Protein AF-0000000083633896 (afdb_homodimer)

Solvent-accessible surface area (backbone atoms only — not comparable to full-atom values): 8045 Å² total; per-residue (Å²): 102,62,64,61,52,47,72,68,51,88,50,64,66,60,42,36,52,48,38,49,49,50,31,61,41,18,71,42,51,72,36,20,46,36,46,50,67,68,60,36,56,67,55,40,54,48,46,40,72,67,47,87,43,70,67,40,31,50,30,36,51,52,30,53,52,30,29,32,74,57,65,63,48,89,128,103,61,65,60,54,46,71,68,50,88,50,64,65,61,43,36,53,50,37,49,48,50,31,61,40,16,71,41,52,72,37,20,45,36,47,53,68,68,59,38,56,67,54,40,52,50,46,40,72,66,47,85,44,69,68,40,33,49,30,35,50,50,32,54,51,29,30,33,74,55,66,63,50,87,129

Nearest PDB structures (foldseek):
  1xqr-assembly1_A  TM=8.632E-01  e=4.221E-01  Homo sapiens
  9bru-assembly1_U  TM=7.670E-01  e=4.996E-01  Mus musculus
  6hb1-assembly4_D  TM=8.923E-01  e=1.537E+00  Saccharomyces cerevisiae S288C
  7uzf-assembly1_P  TM=8.355E-01  e=1.819E+00  Rattus norvegicus
  9brt-assembly1_U  TM=8.240E-01  e=3.775E+00  Mus musculus

Secondary structure (DSSP, 8-state):
-HHHHHHT-S-HHHHHHHHHHHHHHTTSHHHHHHHHHTTHHHHHHHHHHH---HHHHHHHHHHHHHHHHHH----/-HHHHHHT-S-HHHHHHHHHHHHHHTTSHHHHHHHHHTTHHHHHHHHHHH---HHHHHHHHHHHHHHHHHT----

Radius of gyration: 14.76 Å; Cα contacts (8 Å, |Δi|>4): 177; chains: 2; bounding box: 27×41×29 Å

Sequence (150 aa):
ALVSILASSDKEELVTEALAVLAALAENFDGANAVCEASALTLIIGMLRSSTSHVGKEHCASILLSLCVNVGVDVALVSILASSDKEELVTEALAVLAALAENFDGANAVCEASALTLIIGMLRSSTSHVGKEHCASILLSLCVNVGVDV

pLDDT: mean 92.71, std 5.53, range [68.44, 98.44]

InterPro domains:
  IPR000225 Armadillo [PS50176] (1-40)
  IPR011989 Armadillo-like helical [G3DSA:1.25.10.10] (1-73)
  IPR016024 Armadillo-type fold [SSF48371] (2-69)

Organism: NCBI:txid97028

Structure (mmCIF, N/CA/C/O backbone):
data_AF-0000000083633896-model_v1
#
loop_
_entity.id
_entity.type
_entity.pdbx_description
1 polymer 'U-box domain-containing protein 19-like'
#
loop_
_atom_site.group_PDB
_atom_site.id
_atom_site.type_symbol
_atom_site.label_atom_id
_atom_site.label_alt_id
_atom_site.label_comp_id
_atom_site.label_asym_id
_atom_site.label_entity_id
_atom_site.label_seq_id
_atom_site.pdbx_PDB_ins_code
_atom_site.Cartn_x
_atom_site.Cartn_y
_atom_site.Cartn_z
_atom_site.occupancy
_atom_site.B_iso_or_equiv
_atom_site.auth_seq_id
_atom_site.auth_comp_id
_atom_site.auth_asym_id
_atom_site.auth_atom_id
_atom_site.pdbx_PDB_model_num
ATOM 1 N N . ALA A 1 1 ? 11.57 -0.712 2.172 1 78.94 1 ALA A N 1
ATOM 2 C CA . ALA A 1 1 ? 11.789 -1.435 0.923 1 78.94 1 ALA A CA 1
ATOM 3 C C . ALA A 1 1 ? 10.609 -1.258 -0.031 1 78.94 1 ALA A C 1
ATOM 5 O O . ALA A 1 1 ? 10.773 -0.717 -1.129 1 78.94 1 ALA A O 1
ATOM 6 N N . LEU A 1 2 ? 9.445 -1.328 0.464 1 83.81 2 LEU A N 1
ATOM 7 C CA . LEU A 1 2 ? 8.281 -1.29 -0.417 1 83.81 2 LEU A CA 1
ATOM 8 C C . LEU A 1 2 ? 8.062 0.114 -0.971 1 83.81 2 LEU A C 1
ATOM 10 O O . LEU A 1 2 ? 7.863 0.286 -2.176 1 83.81 2 LEU A O 1
ATOM 14 N N . VAL A 1 3 ? 8.336 1.138 -0.104 1 84.75 3 VAL A N 1
ATOM 15 C CA . VAL A 1 3 ? 8.07 2.516 -0.506 1 84.75 3 VAL A CA 1
ATOM 16 C C . VAL A 1 3 ? 9.133 2.975 -1.508 1 84.75 3 VAL A C 1
ATOM 18 O O . VAL A 1 3 ? 8.828 3.727 -2.438 1 84.75 3 VAL A O 1
ATOM 21 N N . SER A 1 4 ? 10.305 2.498 -1.308 1 86.75 4 SER A N 1
ATOM 22 C CA . SER A 1 4 ? 11.383 2.85 -2.219 1 86.75 4 SER A CA 1
ATOM 23 C C . SER A 1 4 ? 11.117 2.324 -3.625 1 86.75 4 SER A C 1
ATOM 25 O O . SER A 1 4 ? 11.406 3.006 -4.613 1 86.75 4 SER A O 1
ATOM 27 N N . ILE A 1 5 ? 10.602 1.121 -3.742 1 89.94 5 ILE A N 1
ATOM 28 C CA . ILE A 1 5 ? 10.266 0.536 -5.035 1 89.94 5 ILE A CA 1
ATOM 29 C C . ILE A 1 5 ? 9.164 1.358 -5.703 1 89.94 5 ILE A C 1
ATOM 31 O O . ILE A 1 5 ? 9.234 1.639 -6.902 1 89.94 5 ILE A O 1
ATOM 35 N N . LEU A 1 6 ? 8.25 1.723 -4.887 1 89.69 6 LEU A N 1
ATOM 36 C CA . LEU A 1 6 ? 7.16 2.541 -5.402 1 89.69 6 LEU A CA 1
ATOM 37 C C . LEU A 1 6 ? 7.684 3.863 -5.953 1 89.69 6 LEU A C 1
ATOM 39 O O . LEU A 1 6 ? 7.27 4.301 -7.027 1 89.69 6 LEU A O 1
ATOM 43 N N . ALA A 1 7 ? 8.531 4.422 -5.234 1 89.06 7 ALA A N 1
ATOM 44 C CA . ALA A 1 7 ? 9.086 5.719 -5.613 1 89.06 7 ALA A CA 1
ATOM 45 C C . ALA A 1 7 ? 9.852 5.621 -6.934 1 89.06 7 ALA A C 1
ATOM 47 O O . ALA A 1 7 ? 9.969 6.609 -7.66 1 89.06 7 ALA A O 1
ATOM 48 N N . SER A 1 8 ? 10.344 4.516 -7.195 1 89.31 8 SER A N 1
ATOM 49 C CA . SER A 1 8 ? 11.125 4.336 -8.414 1 89.31 8 SER A CA 1
ATOM 50 C C . SER A 1 8 ? 10.266 3.799 -9.547 1 89.31 8 SER A C 1
ATOM 52 O O . SER A 1 8 ? 10.758 3.584 -10.656 1 89.31 8 SER A O 1
ATOM 54 N N . SER A 1 9 ? 9.016 3.498 -9.312 1 91.94 9 SER A N 1
ATOM 55 C CA . SER A 1 9 ? 8.117 2.936 -10.312 1 91.94 9 SER A CA 1
ATOM 56 C C . SER A 1 9 ? 7.766 3.965 -11.383 1 91.94 9 SER A C 1
ATOM 58 O O . SER A 1 9 ? 7.535 5.137 -11.078 1 91.94 9 SER A O 1
ATOM 60 N N . ASP A 1 10 ? 7.711 3.418 -12.625 1 89.81 10 ASP A N 1
ATOM 61 C CA . ASP A 1 10 ? 7.301 4.285 -13.727 1 89.81 10 ASP A CA 1
ATOM 62 C C . ASP A 1 10 ? 5.789 4.219 -13.945 1 89.81 10 ASP A C 1
ATOM 64 O O . ASP A 1 10 ? 5.25 4.934 -14.797 1 89.81 10 ASP A O 1
ATOM 68 N N . LYS A 1 11 ? 5.074 3.51 -13.156 1 93.06 11 LYS A N 1
ATOM 69 C CA . LYS A 1 11 ? 3.623 3.377 -13.242 1 93.06 11 LYS A CA 1
ATOM 70 C C . LYS A 1 11 ? 2.926 4.391 -12.344 1 93.06 11 LYS A C 1
ATOM 72 O O . LYS A 1 11 ? 2.611 4.094 -11.188 1 93.06 11 LYS A O 1
ATOM 77 N N . GLU A 1 12 ? 2.566 5.52 -12.906 1 93.62 12 GLU A N 1
ATOM 78 C CA . GLU A 1 12 ? 2.006 6.637 -12.148 1 93.62 12 GLU A CA 1
ATOM 79 C C . GLU A 1 12 ? 0.712 6.234 -11.445 1 93.62 12 GLU A C 1
ATOM 81 O O . GLU A 1 12 ? 0.457 6.656 -10.312 1 93.62 12 GLU A O 1
ATOM 86 N N . GLU A 1 13 ? -0.059 5.465 -12.07 1 94.75 13 GLU A N 1
ATOM 87 C CA . GLU A 1 13 ? -1.324 5.027 -11.484 1 94.75 13 GLU A CA 1
ATOM 88 C C . GLU A 1 13 ? -1.095 4.16 -10.25 1 94.75 13 GLU A C 1
ATOM 90 O O . GLU A 1 13 ? -1.779 4.32 -9.242 1 94.75 13 GLU A O 1
ATOM 95 N N . LEU A 1 14 ? -0.186 3.271 -10.406 1 95.94 14 LEU A N 1
ATOM 96 C CA . LEU A 1 14 ? 0.145 2.426 -9.266 1 95.94 14 LEU A CA 1
ATOM 97 C C . LEU A 1 14 ? 0.645 3.266 -8.094 1 95.94 14 LEU A C 1
ATOM 99 O O . LEU A 1 14 ? 0.242 3.045 -6.949 1 95.94 14 LEU A O 1
ATOM 103 N N . VAL A 1 15 ? 1.466 4.246 -8.375 1 95.56 15 VAL A N 1
ATOM 104 C CA . VAL A 1 15 ? 2.018 5.117 -7.344 1 95.56 15 VAL A CA 1
ATOM 105 C C . VAL A 1 15 ? 0.893 5.918 -6.688 1 95.56 15 VAL A C 1
ATOM 107 O O . VAL A 1 15 ? 0.833 6.02 -5.461 1 95.56 15 VAL A O 1
ATOM 110 N N . THR A 1 16 ? -0.004 6.402 -7.547 1 96.75 16 THR A N 1
ATOM 111 C CA . THR A 1 16 ? -1.123 7.18 -7.027 1 96.75 16 THR A CA 1
ATOM 112 C C . THR A 1 16 ? -2.002 6.324 -6.117 1 96.75 16 THR A C 1
ATOM 114 O O . THR A 1 16 ? -2.422 6.777 -5.051 1 96.75 16 THR A O 1
ATOM 117 N N . GLU A 1 17 ? -2.223 5.094 -6.449 1 95.94 17 GLU A N 1
ATOM 118 C CA . GLU A 1 17 ? -3.029 4.188 -5.637 1 95.94 17 GLU A CA 1
ATOM 119 C C . GLU A 1 17 ? -2.334 3.863 -4.32 1 95.94 17 GLU A C 1
ATOM 121 O O . GLU A 1 17 ? -2.979 3.809 -3.27 1 95.94 17 GLU A O 1
ATOM 126 N N . ALA A 1 18 ? -1.099 3.594 -4.367 1 96.06 18 ALA A N 1
ATOM 127 C CA . ALA A 1 18 ? -0.345 3.332 -3.145 1 96.06 18 ALA A CA 1
ATOM 128 C C . ALA A 1 18 ? -0.395 4.531 -2.201 1 96.06 18 ALA A C 1
ATOM 130 O O . ALA A 1 18 ? -0.572 4.371 -0.992 1 96.06 18 ALA A O 1
ATOM 131 N N . LEU A 1 19 ? -0.264 5.684 -2.781 1 96.06 19 LEU A N 1
ATOM 132 C CA . LEU A 1 19 ? -0.305 6.895 -1.97 1 96.06 19 LEU A CA 1
ATOM 133 C C . LEU A 1 19 ? -1.677 7.074 -1.328 1 96.06 19 LEU A C 1
ATOM 135 O O . LEU A 1 19 ? -1.781 7.574 -0.205 1 96.06 19 LEU A O 1
ATOM 139 N N . ALA A 1 20 ? -2.699 6.691 -2.004 1 97.25 20 ALA A N 1
ATOM 140 C CA . ALA A 1 20 ? -4.043 6.75 -1.434 1 97.25 20 ALA A CA 1
ATOM 141 C C . ALA A 1 20 ? -4.156 5.848 -0.208 1 97.25 20 ALA A C 1
ATOM 143 O O . ALA A 1 20 ? -4.766 6.227 0.795 1 97.25 20 ALA A O 1
ATOM 144 N N . VAL A 1 21 ? -3.629 4.734 -0.216 1 96.69 21 VAL A N 1
ATOM 145 C CA . VAL A 1 21 ? -3.631 3.791 0.896 1 96.69 21 VAL A CA 1
ATOM 146 C C . VAL A 1 21 ? -2.832 4.367 2.064 1 96.69 21 VAL A C 1
ATOM 148 O O . VAL A 1 21 ? -3.277 4.312 3.213 1 96.69 21 VAL A O 1
ATOM 151 N N . LEU A 1 22 ? -1.698 4.875 1.737 1 95.38 22 LEU A N 1
ATOM 152 C CA . LEU A 1 22 ? -0.861 5.445 2.787 1 95.38 22 LEU A CA 1
ATOM 153 C C . LEU A 1 22 ? -1.559 6.625 3.459 1 95.38 22 LEU A C 1
ATOM 155 O O . LEU A 1 22 ? -1.469 6.793 4.68 1 95.38 22 LEU A O 1
ATOM 159 N N . ALA A 1 23 ? -2.195 7.41 2.654 1 96.31 23 ALA A N 1
ATOM 160 C CA . ALA A 1 23 ? -2.922 8.547 3.211 1 96.31 23 ALA A CA 1
ATOM 161 C C . ALA A 1 23 ? -4.02 8.086 4.164 1 96.31 23 ALA A C 1
ATOM 163 O O . ALA A 1 23 ? -4.223 8.68 5.223 1 96.31 23 ALA A O 1
ATOM 164 N N . ALA A 1 24 ? -4.684 7.098 3.787 1 96.88 24 ALA A N 1
ATOM 165 C CA . ALA A 1 24 ? -5.738 6.551 4.641 1 96.88 24 ALA A CA 1
ATOM 166 C C . ALA A 1 24 ? -5.156 5.992 5.938 1 96.88 24 ALA A C 1
ATOM 168 O O . ALA A 1 24 ? -5.746 6.148 7.008 1 96.88 24 ALA A O 1
ATOM 169 N N . LEU A 1 25 ? -4.129 5.367 5.918 1 94.38 25 LEU A N 1
ATOM 170 C CA . LEU A 1 25 ? -3.492 4.801 7.098 1 94.38 25 LEU A CA 1
ATOM 171 C C . LEU A 1 25 ? -2.988 5.898 8.023 1 94.38 25 LEU A C 1
ATOM 173 O O . LEU A 1 25 ? -2.994 5.734 9.25 1 94.38 25 LEU A O 1
ATOM 177 N N .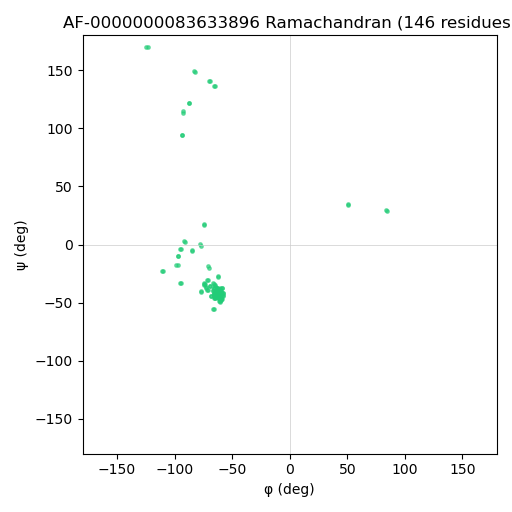 ALA A 1 26 ? -2.574 6.961 7.445 1 95.38 26 ALA A N 1
ATOM 178 C CA . ALA A 1 26 ? -1.938 8.016 8.227 1 95.38 26 ALA A CA 1
ATOM 179 C C . ALA A 1 26 ? -2.975 8.844 8.984 1 95.38 26 ALA A C 1
ATOM 181 O O . ALA A 1 2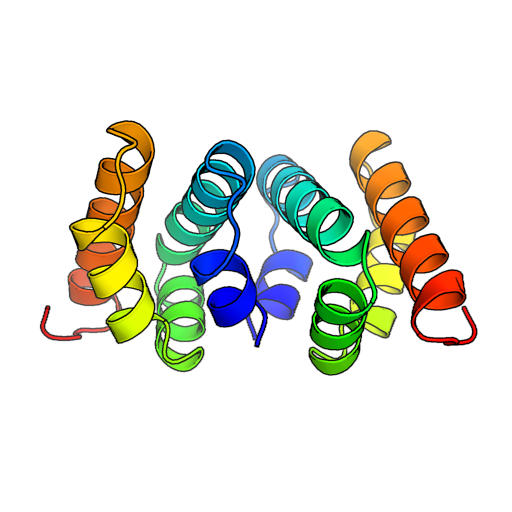6 ? -2.623 9.758 9.727 1 95.38 26 ALA A O 1
ATOM 182 N N . GLU A 1 27 ? -4.18 8.492 8.82 1 95.5 27 GLU A N 1
ATOM 183 C CA . GLU A 1 27 ? -5.258 9.297 9.383 1 95.5 27 GLU A CA 1
ATOM 184 C C . GLU A 1 27 ? -5.297 9.18 10.906 1 95.5 27 GLU A C 1
ATOM 186 O O . GLU A 1 27 ? -5.906 10.016 11.578 1 95.5 27 GLU A O 1
ATOM 191 N N . ASN A 1 28 ? -4.715 8.203 11.531 1 95.06 28 ASN A N 1
ATOM 192 C CA . ASN A 1 28 ? -4.625 8.078 12.977 1 95.06 28 ASN A CA 1
ATOM 193 C C . ASN A 1 28 ? -3.178 7.934 13.438 1 95.06 28 ASN A C 1
ATOM 195 O O . ASN A 1 28 ? -2.268 7.828 12.617 1 95.06 28 ASN A O 1
ATOM 199 N N . PHE A 1 29 ? -3.039 8.016 14.68 1 95.12 29 PHE A N 1
ATOM 200 C CA . PHE A 1 29 ? -1.699 8.047 15.258 1 95.12 29 PHE A CA 1
ATOM 201 C C . PHE A 1 29 ? -0.93 6.781 14.906 1 95.12 29 PHE A C 1
ATOM 203 O O . PHE A 1 29 ? 0.222 6.844 14.469 1 95.12 29 PHE A O 1
ATOM 210 N N . ASP A 1 30 ? -1.482 5.566 15.078 1 93.56 30 ASP A N 1
ATOM 211 C CA . ASP A 1 30 ? -0.795 4.301 14.836 1 93.56 30 ASP A CA 1
ATOM 212 C C . ASP A 1 30 ? -0.326 4.199 13.383 1 93.56 30 ASP A C 1
ATOM 214 O O . ASP A 1 30 ? 0.823 3.836 13.125 1 93.56 30 ASP A O 1
ATOM 218 N N . GLY A 1 31 ? -1.228 4.52 12.422 1 94.25 31 GLY A N 1
ATOM 219 C CA . GLY A 1 31 ? -0.88 4.492 11.008 1 94.25 31 GLY A CA 1
ATOM 220 C C . GLY A 1 31 ? 0.159 5.527 10.625 1 94.25 31 GLY A C 1
ATOM 221 O O . GLY A 1 31 ? 1.107 5.227 9.898 1 94.25 31 GLY A O 1
ATOM 222 N N . ALA A 1 32 ? -0.01 6.664 11.148 1 94.94 32 ALA A N 1
ATOM 223 C CA . ALA A 1 32 ? 0.95 7.73 10.883 1 94.94 32 ALA A CA 1
ATOM 224 C C . ALA A 1 32 ? 2.332 7.371 11.422 1 94.94 32 ALA A C 1
ATOM 226 O O . ALA A 1 32 ? 3.344 7.617 10.758 1 94.94 32 ALA A O 1
ATOM 227 N N . ASN A 1 33 ? 2.344 6.824 12.57 1 93.69 33 ASN A N 1
ATOM 228 C CA . ASN A 1 33 ? 3.604 6.406 13.18 1 93.69 33 ASN A CA 1
ATOM 229 C C . ASN A 1 33 ? 4.293 5.328 12.352 1 93.69 33 ASN A C 1
ATOM 231 O O . ASN A 1 33 ? 5.512 5.348 12.188 1 93.69 33 ASN A O 1
ATOM 235 N N . ALA A 1 34 ? 3.547 4.363 11.852 1 91.25 34 ALA A N 1
ATOM 236 C CA . ALA A 1 34 ? 4.102 3.305 11.008 1 91.25 34 ALA A CA 1
ATOM 237 C C . ALA A 1 34 ? 4.699 3.879 9.727 1 91.25 34 ALA A C 1
ATOM 239 O O . ALA A 1 34 ? 5.773 3.457 9.297 1 91.25 34 ALA A O 1
ATOM 240 N N . VAL A 1 35 ? 4.023 4.824 9.094 1 92.06 35 VAL A N 1
ATOM 241 C CA . VAL A 1 35 ? 4.512 5.469 7.883 1 92.06 35 VAL A CA 1
ATOM 242 C C . VAL A 1 35 ? 5.809 6.215 8.18 1 92.06 35 VAL A C 1
ATOM 244 O O . VAL A 1 35 ? 6.766 6.148 7.402 1 92.06 35 VAL A O 1
ATOM 247 N N . CYS A 1 36 ? 5.797 6.883 9.289 1 90.81 36 CYS A N 1
ATOM 248 C CA . CYS A 1 36 ? 6.973 7.641 9.711 1 90.81 36 CYS A CA 1
ATOM 249 C C . CYS A 1 36 ? 8.156 6.719 9.969 1 90.81 36 CYS A C 1
ATOM 251 O O . CYS A 1 36 ? 9.281 7.027 9.578 1 90.81 36 CYS A O 1
ATOM 253 N N . GLU A 1 37 ? 7.887 5.602 10.516 1 85.06 37 GLU A N 1
ATOM 254 C CA . GLU A 1 37 ? 8.938 4.641 10.828 1 85.06 37 GLU A CA 1
ATOM 255 C C . GLU A 1 37 ? 9.5 4 9.562 1 85.06 37 GLU A C 1
ATOM 257 O O . GLU A 1 37 ? 10.672 3.619 9.523 1 85.06 37 GLU A O 1
ATOM 262 N N . ALA A 1 38 ? 8.703 3.881 8.602 1 79.38 38 ALA A N 1
ATOM 263 C CA . ALA A 1 38 ? 9.156 3.309 7.34 1 79.38 38 ALA A CA 1
ATOM 264 C C . ALA A 1 38 ? 10.016 4.305 6.566 1 79.38 38 ALA A C 1
ATOM 266 O O . ALA A 1 38 ? 10.453 4.016 5.445 1 79.38 38 ALA A O 1
ATOM 267 N N . SER A 1 39 ? 10.523 5.418 7.406 1 68.44 39 SER A N 1
ATOM 268 C CA . SER A 1 39 ? 11.391 6.465 6.875 1 68.44 39 SER A CA 1
ATOM 269 C C . SER A 1 39 ? 10.82 7.07 5.602 1 68.44 39 SER A C 1
ATOM 271 O O . SER A 1 39 ? 11.562 7.465 4.703 1 68.44 39 SER A O 1
ATOM 273 N N . ALA A 1 40 ? 9.43 7.176 5.516 1 75.06 40 ALA A N 1
ATOM 274 C CA . ALA A 1 40 ? 8.688 7.469 4.293 1 75.06 40 ALA A CA 1
ATOM 275 C C . ALA A 1 40 ? 8.609 8.977 4.047 1 75.06 40 ALA A C 1
ATOM 277 O O . ALA A 1 40 ? 8.25 9.414 2.951 1 75.06 40 ALA A O 1
ATOM 278 N N . LEU A 1 41 ? 9.188 9.688 5.133 1 87.38 41 LEU A N 1
ATOM 279 C CA . LEU A 1 41 ? 8.977 11.133 5.008 1 87.38 41 LEU A CA 1
ATOM 280 C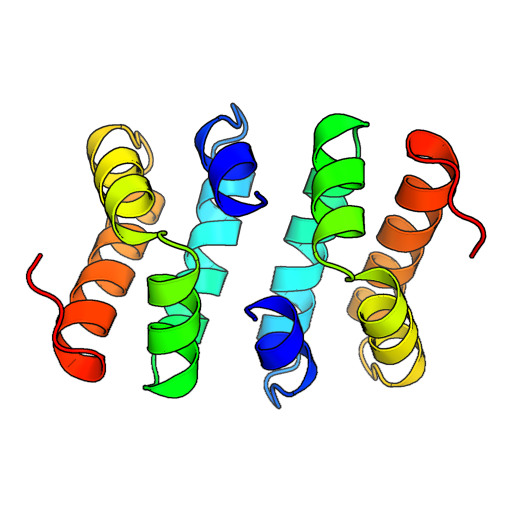 C . LEU A 1 41 ? 9.742 11.688 3.811 1 87.38 41 LEU A C 1
ATOM 282 O O . LEU A 1 41 ? 9.172 12.383 2.969 1 87.38 41 LEU A O 1
ATOM 286 N N . THR A 1 42 ? 11.031 11.406 3.852 1 90.19 42 THR A N 1
ATOM 287 C CA . THR A 1 42 ? 11.875 11.922 2.775 1 90.19 42 THR A CA 1
ATOM 288 C C . THR A 1 42 ? 11.383 11.414 1.42 1 90.19 42 THR A C 1
ATOM 290 O O . THR A 1 42 ? 11.383 12.164 0.438 1 90.19 42 THR A O 1
ATOM 293 N N . LEU A 1 43 ? 10.953 10.227 1.378 1 90.94 43 LEU A N 1
ATOM 294 C CA . LEU A 1 43 ? 10.461 9.656 0.13 1 90.94 43 LEU A CA 1
ATOM 295 C C . LEU A 1 43 ? 9.156 10.312 -0.293 1 90.94 43 LEU A C 1
ATOM 297 O O . LEU A 1 43 ? 8.945 10.586 -1.477 1 90.94 43 LEU A O 1
ATOM 301 N N . ILE A 1 44 ? 8.383 10.633 0.687 1 94.5 44 ILE A N 1
ATOM 302 C CA . ILE A 1 44 ? 7.094 11.242 0.378 1 94.5 44 ILE A CA 1
ATOM 303 C C . ILE A 1 44 ? 7.309 12.672 -0.124 1 94.5 44 ILE A C 1
ATOM 305 O O . ILE A 1 44 ? 6.629 13.117 -1.048 1 94.5 44 ILE A O 1
ATOM 309 N N . ILE A 1 45 ? 8.227 13.352 0.475 1 95.38 45 ILE A N 1
ATOM 310 C CA . ILE A 1 45 ? 8.57 14.695 0.014 1 95.38 45 ILE A CA 1
ATOM 311 C C . ILE A 1 45 ? 9.102 14.625 -1.419 1 95.38 45 ILE A C 1
ATOM 313 O O . ILE A 1 45 ? 8.727 15.445 -2.262 1 95.38 45 ILE A O 1
ATOM 317 N N . GLY A 1 46 ? 9.938 13.727 -1.659 1 94.44 46 GLY A N 1
ATOM 318 C CA . GLY A 1 46 ? 10.438 13.539 -3.012 1 94.44 46 GLY A CA 1
ATOM 319 C C . GLY A 1 46 ? 9.336 13.258 -4.02 1 94.44 46 GLY A C 1
ATOM 320 O O . GLY A 1 46 ? 9.344 13.812 -5.121 1 94.44 46 GLY A O 1
ATOM 321 N N . MET A 1 47 ? 8.406 12.406 -3.656 1 93.62 47 MET A N 1
ATOM 322 C CA . MET A 1 47 ? 7.293 12.078 -4.539 1 93.62 47 MET A CA 1
ATOM 323 C C . MET A 1 47 ? 6.434 13.312 -4.812 1 93.62 47 MET A C 1
ATOM 325 O O . MET A 1 47 ? 5.953 13.5 -5.93 1 93.62 47 MET A O 1
ATOM 329 N N . LEU A 1 48 ? 6.281 14.078 -3.865 1 95.94 48 LEU A N 1
ATOM 330 C CA . LEU A 1 48 ? 5.535 15.328 -4.012 1 95.94 48 LEU A CA 1
ATOM 331 C C . LEU A 1 48 ? 6.188 16.234 -5.051 1 95.94 48 LEU A C 1
ATOM 333 O O . LEU A 1 48 ? 5.5 16.812 -5.891 1 95.94 48 LEU A O 1
ATOM 337 N N . ARG A 1 49 ? 7.383 16.297 -4.969 1 95.38 49 ARG A N 1
ATOM 338 C CA . ARG A 1 49 ? 8.133 17.203 -5.832 1 95.38 49 ARG A CA 1
ATOM 339 C C . ARG A 1 49 ? 8.203 16.656 -7.258 1 95.38 49 ARG A C 1
ATOM 341 O O . ARG A 1 49 ? 8.141 17.438 -8.219 1 95.38 49 ARG A O 1
ATOM 348 N N . SER A 1 50 ? 8.258 15.445 -7.367 1 92.88 50 SER A N 1
ATOM 349 C CA . SER A 1 50 ? 8.523 14.852 -8.672 1 92.88 50 SER A CA 1
ATOM 350 C C . SER A 1 50 ? 7.227 14.422 -9.359 1 92.88 50 SER A C 1
ATOM 352 O O . SER A 1 50 ? 7.211 14.18 -10.57 1 92.88 50 SER A O 1
ATOM 354 N N . SER A 1 51 ? 6.156 14.289 -8.641 1 93.31 51 SER A N 1
ATOM 355 C CA . SER A 1 51 ? 4.914 13.766 -9.203 1 93.31 51 SER A CA 1
ATOM 356 C C . SER A 1 51 ? 4.348 14.711 -10.258 1 93.31 51 SER A C 1
ATOM 358 O O . SER A 1 51 ? 4.32 15.93 -10.062 1 93.31 51 SER A O 1
ATOM 360 N N . THR A 1 52 ? 3.949 14.023 -11.273 1 91.81 52 THR A N 1
ATOM 361 C CA . THR A 1 52 ? 3.256 14.797 -12.305 1 91.81 52 THR A CA 1
ATOM 362 C C . THR A 1 52 ? 1.743 14.688 -12.133 1 91.81 52 THR A C 1
ATOM 364 O O . THR A 1 52 ? 0.986 15.406 -12.789 1 91.81 52 THR A O 1
ATOM 367 N N . SER A 1 53 ? 1.249 13.859 -11.312 1 95.19 53 SER A N 1
ATOM 368 C CA . SER A 1 53 ? -0.165 13.633 -11.031 1 95.19 53 SER A CA 1
ATOM 369 C C . SER A 1 53 ? -0.672 14.57 -9.945 1 95.19 53 SER A C 1
ATOM 371 O O . SER A 1 53 ? -0.118 14.617 -8.844 1 95.19 53 SER A O 1
ATOM 373 N N . HIS A 1 54 ? -1.727 15.367 -10.32 1 96.69 54 HIS A N 1
ATOM 374 C CA . HIS A 1 54 ? -2.336 16.25 -9.336 1 96.69 54 HIS A CA 1
ATOM 375 C C . HIS A 1 54 ? -2.848 15.484 -8.133 1 96.69 54 HIS A C 1
ATOM 377 O O . HIS A 1 54 ? -2.637 15.891 -6.988 1 96.69 54 HIS A O 1
ATOM 383 N N . VAL A 1 55 ? -3.463 14.336 -8.414 1 97.38 55 VAL A N 1
ATOM 384 C CA . VAL A 1 55 ? -4.031 13.508 -7.355 1 97.38 55 VAL A CA 1
ATOM 385 C C . VAL A 1 55 ? -2.91 12.953 -6.477 1 97.38 55 VAL A C 1
ATOM 387 O O . VAL A 1 55 ? -3.035 12.922 -5.25 1 97.38 55 VAL A O 1
ATOM 390 N N . GLY A 1 56 ? -1.827 12.578 -7.129 1 96.75 56 GLY A N 1
ATOM 391 C CA . GLY A 1 56 ? -0.668 12.109 -6.383 1 96.75 56 GLY A CA 1
ATOM 392 C C . GLY A 1 56 ? -0.09 13.164 -5.461 1 96.75 56 GLY A C 1
ATOM 393 O O . GLY A 1 56 ? 0.246 12.875 -4.309 1 96.75 56 GLY A O 1
ATOM 394 N N . LYS A 1 57 ? -0.048 14.352 -5.965 1 97.31 57 LYS A N 1
ATOM 395 C CA . LYS A 1 57 ? 0.459 15.461 -5.16 1 97.31 57 LYS A CA 1
ATOM 396 C C . LYS A 1 57 ? -0.457 15.742 -3.973 1 97.31 57 LYS A C 1
ATOM 398 O O . LYS A 1 57 ? 0.017 16.031 -2.871 1 97.31 57 LYS A O 1
ATOM 403 N N . GLU A 1 58 ? -1.7 15.625 -4.168 1 98.38 58 GLU A N 1
ATOM 404 C CA . GLU A 1 58 ? -2.676 15.844 -3.104 1 98.38 58 GLU A CA 1
ATOM 405 C C . GLU A 1 58 ? -2.537 14.797 -2.002 1 98.38 58 GLU A C 1
ATOM 407 O O . GLU A 1 58 ? -2.59 15.125 -0.815 1 98.38 58 GLU A O 1
ATOM 412 N N . HIS A 1 59 ? -2.393 13.594 -2.373 1 97.38 59 HIS A N 1
ATOM 413 C CA . HIS A 1 59 ? -2.205 12.539 -1.39 1 97.38 59 HIS A CA 1
ATOM 414 C C . HIS A 1 59 ? -0.926 12.75 -0.587 1 97.38 59 HIS A C 1
ATOM 416 O O . HIS A 1 59 ? -0.915 12.562 0.632 1 97.38 59 HIS A O 1
ATOM 422 N N . CYS A 1 60 ? 0.106 13.117 -1.271 1 96.56 60 CYS A N 1
ATOM 423 C CA . CYS A 1 60 ? 1.353 13.391 -0.563 1 96.56 60 CYS A CA 1
ATOM 424 C C . CYS A 1 60 ? 1.165 14.492 0.47 1 96.56 60 CYS A C 1
ATOM 426 O O . CYS A 1 60 ? 1.608 14.359 1.612 1 96.56 60 CYS A O 1
ATOM 428 N N . ALA A 1 61 ? 0.538 15.523 0.047 1 97.31 61 ALA A N 1
ATOM 429 C CA . ALA A 1 61 ? 0.287 16.625 0.967 1 97.31 61 ALA A CA 1
ATOM 430 C C . ALA A 1 61 ? -0.536 16.172 2.166 1 97.31 61 ALA A C 1
ATOM 432 O O . ALA A 1 61 ? -0.252 16.547 3.305 1 97.31 61 ALA A O 1
ATOM 433 N N . SER A 1 62 ? -1.528 15.398 1.936 1 97.62 62 SER A N 1
ATOM 434 C CA . SER A 1 62 ? -2.373 14.875 3.006 1 97.62 62 SER A CA 1
ATOM 435 C C . SER A 1 62 ? -1.567 14.023 3.977 1 97.62 62 SER A C 1
ATOM 437 O O . SER A 1 62 ? -1.761 14.102 5.191 1 97.62 62 SER A O 1
ATOM 439 N N . ILE A 1 63 ? -0.742 13.195 3.449 1 96.69 63 ILE A N 1
ATOM 440 C CA . ILE A 1 63 ? 0.095 12.344 4.285 1 96.69 63 ILE A CA 1
ATOM 441 C C . ILE A 1 63 ? 1 13.211 5.16 1 96.69 63 ILE A C 1
ATOM 443 O O . ILE A 1 63 ? 1.082 13.008 6.375 1 96.69 63 ILE A O 1
ATOM 447 N N . LEU A 1 64 ? 1.67 14.172 4.531 1 96.31 64 LEU A N 1
ATOM 448 C CA . LEU A 1 64 ? 2.6 15.039 5.25 1 96.31 64 LEU A CA 1
ATOM 449 C C . LEU A 1 64 ? 1.883 15.812 6.352 1 96.31 64 LEU A C 1
ATOM 451 O O . LEU A 1 64 ? 2.393 15.922 7.469 1 96.31 64 LEU A O 1
ATOM 455 N N . LEU A 1 65 ? 0.692 16.328 6.004 1 97.19 65 LEU A N 1
ATOM 456 C CA . LEU A 1 65 ? -0.101 17.016 7.012 1 97.19 65 LEU A CA 1
ATOM 457 C C . LEU A 1 65 ? -0.441 16.078 8.172 1 97.19 65 LEU A C 1
ATOM 459 O O . LEU A 1 65 ? -0.325 16.469 9.336 1 97.19 65 LEU A O 1
ATOM 463 N N . SER A 1 66 ? -0.886 14.867 7.977 1 96.38 66 SER A N 1
ATOM 464 C CA . SER A 1 66 ? -1.233 13.891 9 1 96.38 66 SER A CA 1
ATOM 465 C C . SER A 1 66 ? -0.032 13.562 9.883 1 96.38 66 SER A C 1
ATOM 467 O O . SER A 1 66 ? -0.169 13.414 11.102 1 96.38 66 SER A O 1
ATOM 469 N N . LEU A 1 67 ? 1.105 13.453 9.242 1 94.81 67 LEU A N 1
ATOM 470 C CA . LEU A 1 67 ? 2.309 13.18 10.016 1 94.81 67 LEU A CA 1
ATOM 471 C C . LEU A 1 67 ? 2.631 14.336 10.953 1 94.81 67 LEU A C 1
ATOM 473 O O . LEU A 1 67 ? 3.023 14.117 12.102 1 94.81 67 LEU A O 1
ATOM 477 N N . CYS A 1 68 ? 2.502 15.469 10.43 1 95.06 68 CYS A N 1
ATOM 478 C CA . CYS A 1 68 ? 2.756 16.641 11.258 1 95.06 68 CYS A CA 1
ATOM 479 C C . CYS A 1 68 ? 1.788 16.688 12.438 1 95.06 68 CYS A C 1
ATOM 481 O O . CYS A 1 68 ? 2.199 16.938 13.57 1 95.06 68 CYS A O 1
ATOM 483 N N . VAL A 1 69 ? 0.551 16.453 12.258 1 96.75 69 VAL A N 1
ATOM 484 C CA . VAL A 1 69 ? -0.502 16.625 13.25 1 96.75 69 VAL A CA 1
ATOM 485 C C . VAL A 1 69 ? -0.473 15.461 14.242 1 96.75 69 VAL A C 1
ATOM 487 O O . VAL A 1 69 ? -0.584 15.664 15.453 1 96.75 69 VAL A O 1
ATOM 490 N N . ASN A 1 70 ? -0.247 14.289 13.758 1 95.44 70 ASN A N 1
ATOM 491 C CA . ASN A 1 70 ? -0.418 13.102 14.586 1 95.44 70 ASN A CA 1
ATOM 492 C C . ASN A 1 70 ? 0.901 12.664 15.219 1 95.44 70 ASN A C 1
ATOM 494 O O . ASN A 1 70 ? 0.911 12.078 16.297 1 95.44 70 ASN A O 1
ATOM 498 N N . VAL A 1 71 ? 1.946 12.852 14.555 1 94.44 71 VAL A N 1
ATOM 499 C CA . VAL A 1 71 ? 3.215 12.312 15.023 1 94.44 71 VAL A CA 1
ATOM 500 C C . VAL A 1 71 ? 4.129 13.445 15.484 1 94.44 71 VAL A C 1
ATOM 502 O O . VAL A 1 71 ? 5.098 13.219 16.203 1 94.44 71 VAL A O 1
ATOM 505 N N . GLY A 1 72 ? 3.869 14.586 15 1 93.12 72 GLY A N 1
ATOM 506 C CA . GLY A 1 72 ? 4.637 15.742 15.422 1 93.12 72 GLY A CA 1
ATOM 507 C C . GLY A 1 72 ? 5.945 15.898 14.672 1 93.12 72 GLY A C 1
ATOM 508 O O . GLY A 1 72 ? 6.941 16.359 15.234 1 93.12 72 GLY A O 1
ATOM 509 N N . VAL A 1 73 ? 5.906 15.422 13.461 1 89.62 73 VAL A N 1
ATOM 510 C CA . VAL A 1 73 ? 7.102 15.609 12.648 1 89.62 73 VAL A CA 1
ATOM 511 C C . VAL A 1 73 ? 7.082 17 12.008 1 89.62 73 VAL A C 1
ATOM 513 O O . VAL A 1 73 ? 6.012 17.547 11.734 1 89.62 73 VAL A O 1
ATOM 516 N N . ASP A 1 74 ? 8.188 17.531 11.812 1 85.06 74 ASP A N 1
ATOM 517 C CA . ASP A 1 74 ? 8.297 18.828 11.148 1 85.06 74 ASP A CA 1
ATOM 518 C C . ASP A 1 74 ? 8.5 18.656 9.648 1 85.06 74 ASP A C 1
ATOM 520 O O . ASP A 1 74 ? 9.422 17.953 9.211 1 85.06 74 ASP A O 1
ATOM 524 N N . VAL A 1 75 ? 7.504 19.109 8.852 1 80.25 75 VAL A N 1
ATOM 525 C CA . VAL A 1 75 ? 7.578 19.016 7.398 1 80.25 75 VAL A CA 1
ATOM 526 C C . VAL A 1 75 ? 7.867 20.391 6.809 1 80.25 75 VAL A C 1
ATOM 528 O O . VAL A 1 75 ? 7.512 21.406 7.395 1 80.25 75 VAL A O 1
ATOM 531 N N . ALA B 1 1 ? 5.672 -3.26 9.57 1 78.94 1 ALA B N 1
ATOM 532 C CA . ALA B 1 1 ? 4.812 -2.389 10.367 1 78.94 1 ALA B CA 1
ATOM 533 C C . ALA B 1 1 ? 3.561 -1.994 9.586 1 78.94 1 ALA B C 1
ATOM 535 O O . ALA B 1 1 ? 2.441 -2.312 9.992 1 78.94 1 ALA B O 1
ATOM 536 N N . LEU B 1 2 ? 3.709 -1.68 8.359 1 84.06 2 LEU B N 1
ATOM 537 C CA . LEU B 1 2 ? 2.574 -1.177 7.59 1 84.06 2 LEU B CA 1
ATOM 538 C C . LEU B 1 2 ? 1.585 -2.297 7.285 1 84.06 2 LEU B C 1
ATOM 540 O O . LEU B 1 2 ? 0.379 -2.137 7.484 1 84.06 2 LEU B O 1
ATOM 544 N N . VAL B 1 3 ? 2.148 -3.518 7 1 84.94 3 VAL B N 1
ATOM 545 C CA . VAL B 1 3 ? 1.294 -4.633 6.598 1 84.94 3 VAL B CA 1
ATOM 546 C C . VAL B 1 3 ? 0.53 -5.16 7.812 1 84.94 3 VAL B C 1
ATOM 548 O O . VAL B 1 3 ? -0.626 -5.57 7.695 1 84.94 3 VAL B O 1
ATOM 551 N N . SER B 1 4 ? 1.177 -5.105 8.922 1 86.94 4 SER B N 1
ATOM 552 C CA . SER B 1 4 ? 0.537 -5.562 10.148 1 86.94 4 SER B CA 1
ATOM 553 C C . SER B 1 4 ? -0.662 -4.691 10.508 1 86.94 4 SER B C 1
ATOM 555 O O . SER B 1 4 ? -1.691 -5.195 10.961 1 86.94 4 SER B O 1
ATOM 557 N N . ILE B 1 5 ? -0.54 -3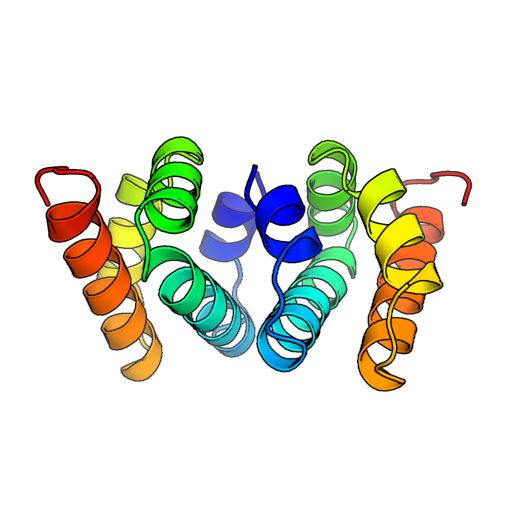.396 10.336 1 90.06 5 ILE B N 1
ATOM 558 C CA . ILE B 1 5 ? -1.636 -2.471 10.602 1 90.06 5 ILE B CA 1
ATOM 559 C C . ILE B 1 5 ? -2.795 -2.758 9.648 1 90.06 5 ILE B C 1
ATOM 561 O O . ILE B 1 5 ? -3.957 -2.779 10.062 1 90.06 5 ILE B O 1
ATOM 565 N N . LEU B 1 6 ? -2.414 -2.994 8.445 1 89.81 6 LEU B N 1
ATOM 566 C CA . LEU B 1 6 ? -3.434 -3.312 7.457 1 89.81 6 LEU B CA 1
ATOM 567 C C . LEU B 1 6 ? -4.191 -4.578 7.844 1 89.81 6 LEU B C 1
ATOM 569 O O . LEU B 1 6 ? -5.418 -4.629 7.742 1 89.81 6 LEU B O 1
ATOM 573 N N . ALA B 1 7 ? -3.477 -5.516 8.242 1 89.56 7 ALA B N 1
ATOM 574 C CA . ALA B 1 7 ? -4.062 -6.805 8.602 1 89.56 7 ALA B CA 1
ATOM 575 C C . ALA B 1 7 ? -5.027 -6.66 9.773 1 89.56 7 ALA B C 1
ATOM 577 O O . ALA B 1 7 ? -5.953 -7.461 9.922 1 89.56 7 ALA B O 1
ATOM 578 N N . SER B 1 8 ? -4.797 -5.719 10.547 1 89.5 8 SER B N 1
ATOM 579 C CA . SER B 1 8 ? -5.641 -5.527 11.719 1 89.5 8 SER B CA 1
ATOM 580 C C . SER B 1 8 ? -6.75 -4.516 11.445 1 89.5 8 SER B C 1
ATOM 582 O O . SER B 1 8 ? -7.562 -4.223 12.328 1 89.5 8 SER B O 1
ATOM 584 N N . SER B 1 9 ? -6.773 -3.906 10.297 1 92.12 9 SER B N 1
ATOM 585 C CA . SER B 1 9 ? -7.762 -2.889 9.945 1 92.12 9 SER B CA 1
ATOM 586 C C . SER B 1 9 ? -9.148 -3.498 9.773 1 92.12 9 SER B C 1
ATOM 588 O O . SER B 1 9 ? -9.289 -4.582 9.203 1 92.12 9 SER B O 1
ATOM 590 N N . ASP B 1 10 ? -10.133 -2.707 10.273 1 90.12 10 ASP B N 1
ATOM 591 C CA . ASP B 1 10 ? -11.516 -3.143 10.094 1 90.12 10 ASP B CA 1
ATOM 592 C C . ASP B 1 10 ? -12.102 -2.584 8.805 1 90.12 10 ASP B C 1
ATOM 594 O O . ASP B 1 10 ? -13.234 -2.902 8.445 1 90.12 10 ASP B O 1
ATOM 598 N N . LYS B 1 11 ? -11.367 -1.875 8.023 1 93.19 11 LYS B N 1
ATOM 599 C CA . LYS B 1 11 ? -11.805 -1.299 6.75 1 93.19 11 LYS B CA 1
ATOM 600 C C . LYS B 1 11 ? -11.477 -2.23 5.586 1 93.19 11 LYS B C 1
ATOM 602 O O . LYS B 1 11 ? -10.422 -2.113 4.965 1 93.19 11 LYS B O 1
ATOM 607 N N . GLU B 1 12 ? -12.43 -3.051 5.207 1 93.75 12 GLU B N 1
ATOM 608 C CA . GLU B 1 12 ? -12.234 -4.086 4.195 1 93.75 12 GLU B CA 1
ATOM 609 C C . GLU B 1 12 ? -11.828 -3.479 2.855 1 93.75 12 GLU B C 1
ATOM 611 O O . GLU B 1 12 ? -10.992 -4.039 2.143 1 93.75 12 GLU B O 1
ATOM 616 N N . GLU B 1 13 ? -12.367 -2.396 2.531 1 94.94 13 GLU B N 1
ATOM 617 C CA . GLU B 1 13 ? -12.047 -1.736 1.27 1 94.94 13 GLU B CA 1
ATOM 618 C C . GLU B 1 13 ? -10.586 -1.273 1.242 1 94.94 13 GLU B C 1
ATOM 620 O O . GLU B 1 13 ? -9.898 -1.438 0.235 1 94.94 13 GLU B O 1
ATOM 625 N N . LEU B 1 14 ? -10.203 -0.677 2.316 1 96 14 LEU B N 1
ATOM 626 C CA . LEU B 1 14 ? -8.812 -0.245 2.412 1 96 14 LEU B CA 1
ATOM 627 C C . LEU B 1 14 ? -7.867 -1.433 2.281 1 96 14 LEU B C 1
ATOM 629 O O . LEU B 1 14 ? -6.867 -1.357 1.566 1 96 14 LEU B O 1
ATOM 633 N N . VAL B 1 15 ? -8.211 -2.521 2.916 1 95.69 15 VAL B N 1
ATOM 634 C CA . VAL B 1 15 ? -7.383 -3.723 2.877 1 95.69 15 VAL B CA 1
ATOM 635 C C . VAL B 1 15 ? -7.332 -4.27 1.452 1 95.69 15 VAL B C 1
ATOM 637 O O . VAL B 1 15 ? -6.262 -4.613 0.951 1 95.69 15 VAL B O 1
ATOM 640 N N . THR B 1 16 ? -8.516 -4.27 0.828 1 96.94 16 THR B N 1
ATOM 641 C CA . THR B 1 16 ? -8.586 -4.77 -0.541 1 96.94 16 THR B CA 1
ATOM 642 C C . THR B 1 16 ? -7.734 -3.91 -1.473 1 96.94 16 THR B C 1
ATOM 644 O O . THR B 1 16 ? -7.008 -4.438 -2.32 1 96.94 16 THR B O 1
ATOM 647 N N . GLU B 1 17 ? -7.719 -2.625 -1.295 1 96 17 GLU B N 1
ATOM 648 C CA . GLU B 1 17 ? -6.922 -1.721 -2.117 1 96 17 GLU B CA 1
ATOM 649 C C . GLU B 1 17 ? -5.426 -1.914 -1.865 1 96 17 GLU B C 1
ATOM 651 O O . GLU B 1 17 ? -4.625 -1.902 -2.803 1 96 17 GLU B O 1
ATOM 656 N N . ALA B 1 18 ? -5.051 -2.023 -0.663 1 96 18 ALA B N 1
ATOM 657 C CA . ALA B 1 18 ? -3.648 -2.271 -0.34 1 96 18 ALA B CA 1
ATOM 658 C C . ALA B 1 18 ? -3.162 -3.576 -0.967 1 96 18 ALA B C 1
ATOM 660 O O . ALA B 1 18 ? -2.061 -3.635 -1.516 1 96 18 ALA B O 1
ATOM 661 N N . LEU B 1 19 ? -4.012 -4.551 -0.903 1 96.19 19 LEU B N 1
ATOM 662 C CA . LEU B 1 19 ? -3.648 -5.84 -1.481 1 96.19 19 LEU B CA 1
ATOM 663 C C . LEU B 1 19 ? -3.492 -5.73 -2.994 1 96.19 19 LEU B C 1
ATOM 665 O O . LEU B 1 19 ? -2.645 -6.406 -3.586 1 96.19 19 LEU B O 1
ATOM 669 N N . ALA B 1 20 ? -4.273 -4.938 -3.607 1 97.38 20 ALA B N 1
ATOM 670 C CA . ALA B 1 20 ? -4.141 -4.715 -5.043 1 97.38 20 ALA B CA 1
ATOM 671 C C . ALA B 1 20 ? -2.781 -4.109 -5.383 1 97.38 20 ALA B C 1
ATOM 673 O O . ALA B 1 20 ? -2.15 -4.492 -6.371 1 97.38 20 ALA B O 1
ATOM 674 N N . VAL B 1 21 ? -2.314 -3.225 -4.656 1 96.75 21 VAL B N 1
ATOM 675 C CA . VAL B 1 21 ? -1.015 -2.588 -4.844 1 96.75 21 VAL B CA 1
ATOM 676 C C . VAL B 1 21 ? 0.099 -3.613 -4.645 1 96.75 21 VAL B C 1
ATOM 678 O O . VAL B 1 21 ? 1.041 -3.678 -5.438 1 96.75 21 VAL B O 1
ATOM 681 N N . LEU B 1 22 ? -0.035 -4.359 -3.6 1 95.44 22 LEU B N 1
ATOM 682 C CA . LEU B 1 22 ? 0.983 -5.367 -3.324 1 95.44 22 LEU B CA 1
ATOM 683 C C . LEU B 1 22 ? 1.047 -6.395 -4.449 1 95.44 22 LEU B C 1
ATOM 685 O O . LEU B 1 22 ? 2.133 -6.84 -4.828 1 95.44 22 LEU B O 1
ATOM 689 N N . ALA B 1 23 ? -0.094 -6.758 -4.926 1 96.44 23 ALA B N 1
ATOM 690 C CA . ALA B 1 23 ? -0.129 -7.715 -6.023 1 96.44 23 ALA B CA 1
ATOM 691 C C . ALA B 1 23 ? 0.575 -7.16 -7.258 1 96.44 23 ALA B C 1
ATOM 693 O O . ALA B 1 23 ? 1.305 -7.883 -7.941 1 96.44 23 ALA B O 1
ATOM 694 N N . ALA B 1 24 ? 0.35 -5.965 -7.52 1 97 24 ALA B N 1
ATOM 695 C CA . ALA B 1 24 ? 1.002 -5.328 -8.656 1 97 24 ALA B CA 1
ATOM 696 C C . ALA B 1 24 ? 2.514 -5.258 -8.461 1 97 24 ALA B C 1
ATOM 698 O O . ALA B 1 24 ? 3.279 -5.461 -9.406 1 97 24 ALA B O 1
ATOM 699 N N . LEU B 1 25 ? 2.959 -4.973 -7.371 1 94.44 25 LEU B N 1
ATOM 700 C CA . LEU B 1 25 ? 4.387 -4.895 -7.078 1 94.44 25 LEU B CA 1
ATOM 701 C C . LEU B 1 25 ? 5.039 -6.266 -7.184 1 94.44 25 LEU B C 1
ATOM 703 O O . LEU B 1 25 ? 6.203 -6.375 -7.574 1 94.44 25 LEU B O 1
ATOM 707 N N . ALA B 1 26 ? 4.305 -7.258 -6.836 1 95.5 26 ALA B N 1
ATOM 708 C CA . ALA B 1 26 ? 4.871 -8.602 -6.758 1 95.5 26 ALA B CA 1
ATOM 709 C C . ALA B 1 26 ? 5.027 -9.211 -8.148 1 95.5 26 ALA B C 1
ATOM 711 O O . ALA B 1 26 ? 5.527 -10.328 -8.289 1 95.5 26 ALA B O 1
ATOM 712 N N . GLU B 1 27 ? 4.633 -8.492 -9.117 1 95.62 27 GLU B N 1
ATOM 713 C CA . GLU B 1 27 ? 4.598 -9.039 -10.469 1 95.62 27 GLU B CA 1
ATOM 714 C C . GLU B 1 27 ? 6.008 -9.25 -11.008 1 95.62 27 GLU B C 1
ATOM 716 O O . GLU B 1 27 ? 6.203 -9.992 -11.977 1 95.62 27 GLU B O 1
ATOM 721 N N . ASN B 1 28 ? 7.031 -8.625 -10.492 1 95.19 28 ASN B N 1
ATOM 722 C CA . ASN B 1 28 ? 8.414 -8.852 -10.891 1 95.19 28 ASN B CA 1
ATOM 723 C C . ASN B 1 28 ? 9.281 -9.25 -9.703 1 95.19 28 ASN B C 1
ATOM 725 O O . ASN B 1 28 ? 8.82 -9.258 -8.562 1 95.19 28 ASN B O 1
ATOM 729 N N . PHE B 1 29 ? 10.445 -9.648 -10.023 1 95.25 29 PHE B N 1
ATOM 730 C CA . PHE B 1 29 ? 11.328 -10.211 -9.008 1 95.25 29 PHE B CA 1
ATOM 731 C C . PHE B 1 29 ? 11.609 -9.188 -7.91 1 95.25 29 PHE B C 1
ATOM 733 O O . PHE B 1 29 ? 11.516 -9.5 -6.723 1 95.25 29 PHE B O 1
ATOM 740 N N . ASP B 1 30 ? 11.977 -7.918 -8.211 1 93.62 30 ASP B N 1
ATOM 741 C CA . ASP B 1 30 ? 12.336 -6.902 -7.227 1 93.62 30 ASP B CA 1
ATOM 742 C C . ASP B 1 30 ? 11.172 -6.633 -6.27 1 93.62 30 ASP B C 1
ATOM 744 O O . ASP B 1 30 ? 11.367 -6.59 -5.051 1 93.62 30 ASP B O 1
ATOM 748 N N . GLY B 1 31 ? 9.938 -6.453 -6.832 1 94.31 31 GLY B N 1
ATOM 749 C CA . GLY B 1 31 ? 8.758 -6.223 -6.012 1 94.31 31 GLY B CA 1
ATOM 750 C C . GLY B 1 31 ? 8.383 -7.422 -5.156 1 94.31 31 GLY B C 1
ATOM 751 O O . GLY B 1 31 ? 8.078 -7.27 -3.975 1 94.31 31 GLY B O 1
ATOM 752 N N . ALA B 1 32 ? 8.477 -8.539 -5.742 1 95 32 ALA B N 1
ATOM 753 C CA . ALA B 1 32 ? 8.172 -9.766 -5.008 1 95 32 ALA B CA 1
ATOM 754 C C . ALA B 1 32 ? 9.148 -9.969 -3.85 1 95 32 ALA B C 1
ATOM 756 O O . ALA B 1 32 ? 8.742 -10.352 -2.75 1 95 32 ALA B O 1
ATOM 757 N N . ASN B 1 33 ? 10.359 -9.719 -4.117 1 93.75 33 ASN B N 1
ATOM 758 C CA . ASN B 1 33 ? 11.391 -9.852 -3.088 1 93.75 33 ASN B CA 1
ATOM 759 C C . ASN B 1 33 ? 11.148 -8.875 -1.936 1 93.75 33 ASN B C 1
ATOM 761 O O . ASN B 1 33 ? 11.328 -9.234 -0.77 1 93.75 33 ASN B O 1
ATOM 765 N N . ALA B 1 34 ? 10.781 -7.637 -2.236 1 91.44 34 ALA B N 1
ATOM 766 C CA . ALA B 1 34 ? 10.484 -6.641 -1.208 1 91.44 34 ALA B CA 1
ATOM 767 C C . ALA B 1 34 ? 9.305 -7.078 -0.343 1 91.44 34 ALA B C 1
ATOM 769 O O . ALA B 1 34 ? 9.328 -6.918 0.879 1 91.44 34 ALA B O 1
ATOM 770 N N . VAL B 1 35 ? 8.266 -7.613 -0.943 1 92.31 35 VAL B N 1
ATOM 771 C CA . VAL B 1 35 ? 7.094 -8.102 -0.218 1 92.31 35 VAL B CA 1
ATOM 772 C C . VAL B 1 35 ? 7.496 -9.25 0.704 1 92.31 35 VAL B C 1
ATOM 774 O O . VAL B 1 35 ? 7.066 -9.305 1.858 1 92.31 35 VAL B O 1
ATOM 777 N N . CYS B 1 36 ? 8.305 -10.109 0.163 1 91.06 36 CYS B N 1
ATOM 778 C CA . CYS B 1 36 ? 8.781 -11.258 0.923 1 91.06 36 CYS B CA 1
ATOM 779 C C . CYS B 1 36 ? 9.617 -10.82 2.117 1 91.06 36 CYS B C 1
ATOM 781 O O . CYS B 1 36 ? 9.484 -11.367 3.213 1 91.06 36 CYS B O 1
ATOM 783 N N . GLU B 1 37 ? 10.375 -9.805 1.935 1 85.25 37 GLU B N 1
ATOM 784 C CA . GLU B 1 37 ? 11.242 -9.297 2.992 1 85.25 37 GLU B CA 1
ATOM 785 C C . GLU B 1 37 ? 10.438 -8.602 4.086 1 85.25 37 GLU B C 1
ATOM 787 O O . GLU B 1 37 ? 10.836 -8.586 5.25 1 85.25 37 GLU B O 1
ATOM 792 N N . ALA B 1 38 ? 9.383 -8.055 3.715 1 79.5 38 ALA B N 1
ATOM 793 C CA . ALA B 1 38 ? 8.531 -7.387 4.695 1 79.5 38 ALA B CA 1
ATOM 794 C C . ALA B 1 38 ? 7.77 -8.398 5.543 1 79.5 38 ALA B C 1
ATOM 796 O O . ALA B 1 38 ? 6.957 -8.023 6.391 1 79.5 38 ALA B O 1
ATOM 797 N N . SER B 1 39 ? 8.328 -9.773 5.5 1 68.75 39 SER B N 1
ATOM 798 C CA . SER B 1 39 ? 7.766 -10.883 6.262 1 68.75 39 SER B CA 1
ATOM 799 C C . SER B 1 39 ? 6.258 -10.992 6.051 1 68.75 39 SER B C 1
ATOM 801 O O . SER B 1 39 ? 5.527 -11.406 6.953 1 68.75 39 SER B O 1
ATOM 803 N N . ALA B 1 40 ? 5.773 -10.656 4.797 1 76 40 ALA B N 1
ATOM 804 C CA . ALA B 1 40 ? 4.363 -10.453 4.477 1 76 40 ALA B CA 1
ATOM 805 C C . ALA B 1 40 ? 3.674 -11.773 4.156 1 76 40 ALA B C 1
ATOM 807 O O . ALA B 1 40 ? 2.443 -11.844 4.117 1 76 40 ALA B O 1
ATOM 808 N N . LEU B 1 41 ? 4.59 -12.836 4.133 1 87.81 41 LEU B N 1
ATOM 809 C CA . LEU B 1 41 ? 3.99 -14.086 3.664 1 87.81 41 LEU B CA 1
ATOM 810 C C . LEU B 1 41 ? 2.938 -14.586 4.648 1 87.81 41 LEU B C 1
ATOM 812 O O . LEU B 1 41 ? 1.801 -14.859 4.258 1 87.81 41 LEU B O 1
ATOM 816 N N . THR B 1 42 ? 3.416 -14.727 5.883 1 90.38 42 THR B N 1
ATOM 817 C CA . THR B 1 42 ? 2.504 -15.234 6.898 1 90.38 42 THR B CA 1
ATOM 818 C C . THR B 1 42 ? 1.28 -14.336 7.031 1 90.38 42 THR B C 1
ATOM 820 O O . THR B 1 42 ? 0.16 -14.82 7.199 1 90.38 42 THR B O 1
ATOM 823 N N . LEU B 1 43 ? 1.481 -13.094 6.918 1 91.19 43 LEU B N 1
ATOM 824 C CA . LEU B 1 43 ? 0.376 -12.148 7.023 1 91.19 43 LEU B CA 1
ATOM 825 C C . LEU B 1 43 ? -0.561 -12.266 5.824 1 91.19 43 LEU B C 1
ATOM 827 O O . LEU B 1 43 ? -1.783 -12.203 5.98 1 91.19 43 LEU B O 1
ATOM 831 N N . ILE B 1 44 ? 0.047 -12.531 4.699 1 94.69 44 ILE B N 1
ATOM 832 C CA . ILE B 1 44 ? -0.767 -12.641 3.494 1 94.69 44 ILE B CA 1
ATOM 833 C C . ILE B 1 44 ? -1.596 -13.922 3.551 1 94.69 44 ILE B C 1
ATOM 835 O O . ILE B 1 44 ? -2.762 -13.938 3.152 1 94.69 44 ILE B O 1
ATOM 839 N N . ILE B 1 45 ? -1.006 -14.953 4.039 1 95.62 45 ILE B N 1
ATOM 840 C CA . ILE B 1 45 ? -1.735 -16.203 4.219 1 95.62 45 ILE B CA 1
ATOM 841 C C . ILE B 1 45 ? -2.881 -16 5.207 1 95.62 45 ILE B C 1
ATOM 843 O O . ILE B 1 45 ? -4 -16.453 4.977 1 95.62 45 ILE B O 1
ATOM 847 N N . GLY B 1 46 ? -2.604 -15.375 6.246 1 94.62 46 GLY B N 1
ATOM 848 C CA . GLY B 1 46 ? -3.646 -15.07 7.211 1 94.62 46 GLY B CA 1
ATOM 849 C C . GLY B 1 46 ? -4.789 -14.258 6.617 1 94.62 46 GLY B C 1
ATOM 850 O O . GLY B 1 46 ? -5.957 -14.539 6.887 1 94.62 46 GLY B O 1
ATOM 851 N N . MET B 1 47 ? -4.453 -13.258 5.836 1 93.75 47 MET B N 1
ATOM 852 C CA . MET B 1 47 ? -5.465 -12.422 5.191 1 93.75 47 MET B CA 1
ATOM 853 C C . MET B 1 47 ? -6.316 -13.242 4.23 1 93.75 47 MET B C 1
ATOM 855 O O . MET B 1 47 ? -7.523 -13.039 4.133 1 93.75 47 MET B O 1
ATOM 859 N N . LEU B 1 48 ? -5.73 -14.117 3.586 1 96.19 48 LEU B N 1
ATOM 860 C CA . LEU B 1 48 ? -6.441 -15.016 2.68 1 96.19 48 LEU B CA 1
ATOM 861 C C . LEU B 1 48 ? -7.484 -15.836 3.432 1 96.19 48 LEU B C 1
ATOM 863 O O . LEU B 1 48 ? -8.617 -15.984 2.969 1 96.19 48 LEU B O 1
ATOM 867 N N . ARG B 1 49 ? -7.105 -16.281 4.488 1 95.5 49 ARG B N 1
ATOM 868 C CA . ARG B 1 49 ? -7.961 -17.172 5.273 1 95.5 49 ARG B CA 1
ATOM 869 C C . ARG B 1 49 ? -9.078 -16.391 5.949 1 95.5 49 ARG B C 1
ATOM 871 O O . ARG B 1 49 ? -10.211 -16.875 6.059 1 95.5 49 ARG B O 1
ATOM 878 N N . SER B 1 50 ? -8.805 -15.25 6.301 1 93.12 50 SER B N 1
ATOM 879 C CA . SER B 1 50 ? -9.75 -14.508 7.129 1 93.12 50 SER B CA 1
ATOM 880 C C . SER B 1 50 ? -10.594 -13.562 6.285 1 93.12 50 SER B C 1
ATOM 882 O O . SER B 1 50 ? -11.633 -13.078 6.738 1 93.12 50 SER B O 1
ATOM 884 N N . SER B 1 51 ? -10.18 -13.258 5.09 1 93.5 51 SER B N 1
ATOM 885 C CA . SER B 1 51 ? -10.875 -12.266 4.273 1 93.5 51 SER B CA 1
ATOM 886 C C . SER B 1 51 ? -12.281 -12.734 3.912 1 93.5 51 SER B C 1
ATOM 888 O O . SER B 1 51 ? -12.477 -13.898 3.555 1 93.5 51 SER B O 1
ATOM 890 N N . THR B 1 52 ? -13.109 -11.766 4.047 1 92.25 52 THR B N 1
ATOM 891 C CA . THR B 1 52 ? -14.469 -12.047 3.6 1 92.25 52 THR B CA 1
ATOM 892 C C . THR B 1 52 ? -14.695 -11.523 2.184 1 92.25 52 THR B C 1
ATOM 894 O O . THR B 1 52 ? -15.711 -11.82 1.561 1 92.25 52 THR B O 1
ATOM 897 N N . SER B 1 53 ? -13.844 -10.781 1.629 1 95.44 53 SER B N 1
ATOM 898 C CA . SER B 1 53 ? -13.906 -10.203 0.29 1 95.44 53 SER B CA 1
ATOM 899 C C . SER B 1 53 ? -13.336 -11.156 -0.752 1 95.44 53 SER B C 1
ATOM 901 O O . SER B 1 53 ? -12.188 -11.602 -0.635 1 95.44 53 SER B O 1
ATOM 903 N N . HIS B 1 54 ? -14.203 -11.492 -1.755 1 96.81 54 HIS B N 1
ATOM 904 C CA . HIS B 1 54 ? -13.742 -12.344 -2.844 1 96.81 54 HIS B CA 1
ATOM 905 C C . HIS B 1 54 ? -12.539 -11.727 -3.561 1 96.81 54 HIS B C 1
ATOM 907 O O . HIS B 1 54 ? -11.562 -12.422 -3.855 1 96.81 54 HIS B O 1
ATOM 913 N N . VAL B 1 55 ? -12.633 -10.414 -3.775 1 97.56 55 VAL B N 1
ATOM 914 C CA . VAL B 1 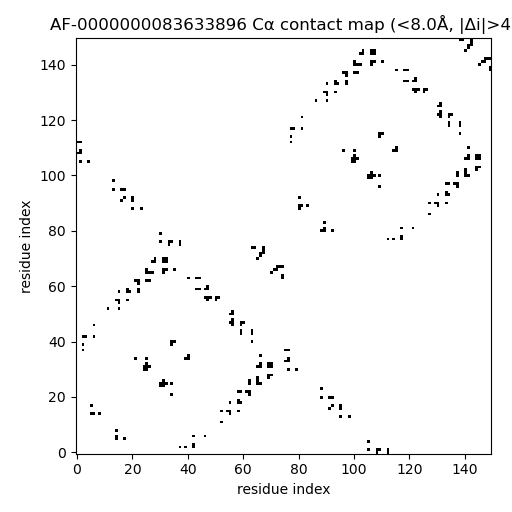55 ? -11.57 -9.703 -4.48 1 97.56 55 VAL B CA 1
ATOM 915 C C . VAL B 1 55 ? -10.297 -9.711 -3.637 1 97.56 55 VAL B C 1
ATOM 917 O O . VAL B 1 55 ? -9.195 -9.906 -4.164 1 97.56 55 VAL B O 1
ATOM 920 N N . GLY B 1 56 ? -10.492 -9.539 -2.336 1 96.94 56 GLY B N 1
ATOM 921 C CA . GLY B 1 56 ? -9.359 -9.617 -1.433 1 96.94 56 GLY B CA 1
ATOM 922 C C . GLY B 1 56 ? -8.672 -10.969 -1.45 1 96.94 56 GLY B C 1
ATOM 923 O O . GLY B 1 56 ? -7.438 -11.047 -1.477 1 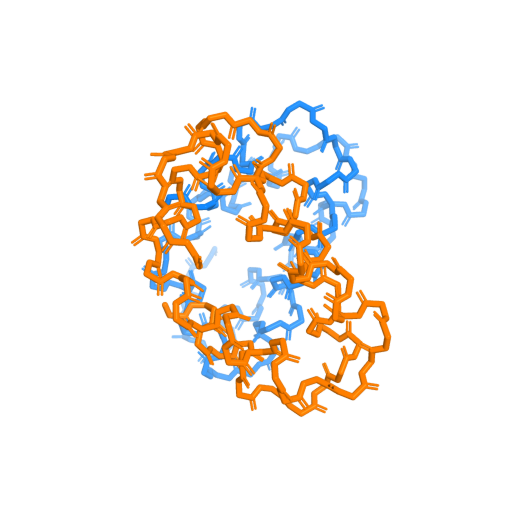96.94 56 GLY B O 1
ATOM 924 N N . LYS B 1 57 ? -9.484 -11.977 -1.495 1 97.44 57 LYS B N 1
ATOM 925 C CA . LYS B 1 57 ? -8.938 -13.328 -1.549 1 97.44 57 LYS B CA 1
ATOM 926 C C . LYS B 1 57 ? -8.195 -13.57 -2.855 1 97.44 57 LYS B C 1
ATOM 928 O O . LYS B 1 57 ? -7.141 -14.219 -2.867 1 97.44 57 LYS B O 1
ATOM 933 N N . GLU B 1 58 ? -8.664 -13.055 -3.902 1 98.44 58 GLU B N 1
ATOM 934 C CA . GLU B 1 58 ? -8.023 -13.195 -5.207 1 98.44 58 GLU B CA 1
ATOM 935 C C . GLU B 1 58 ? -6.664 -12.492 -5.234 1 98.44 58 GLU B C 1
ATOM 937 O O . GLU B 1 58 ? -5.691 -13.039 -5.762 1 98.44 58 GLU B O 1
ATOM 942 N N . HIS B 1 59 ? -6.602 -11.336 -4.711 1 97.44 59 HIS B N 1
ATOM 943 C CA . HIS B 1 59 ? -5.332 -10.617 -4.645 1 97.44 59 HIS B CA 1
ATOM 944 C C . HIS B 1 59 ? -4.312 -11.375 -3.799 1 97.44 59 HIS B C 1
ATOM 946 O O . HIS B 1 59 ? -3.141 -11.469 -4.168 1 97.44 59 HIS B O 1
ATOM 952 N N . CYS B 1 60 ? -4.766 -11.891 -2.715 1 96.69 60 CYS B N 1
ATOM 953 C CA . CYS B 1 60 ? -3.859 -12.672 -1.88 1 96.69 60 CYS B CA 1
ATOM 954 C C . CYS B 1 60 ? -3.295 -13.867 -2.648 1 96.69 60 CYS B C 1
ATOM 956 O O . CYS B 1 60 ? -2.092 -14.117 -2.609 1 96.69 60 CYS B O 1
ATOM 958 N N . ALA B 1 61 ? -4.164 -14.539 -3.307 1 97.44 61 ALA B N 1
ATOM 959 C CA . ALA B 1 61 ? -3.725 -15.688 -4.094 1 97.44 61 ALA B CA 1
ATOM 960 C C . ALA B 1 61 ? -2.717 -15.266 -5.16 1 97.44 61 ALA B C 1
ATOM 962 O O . ALA B 1 61 ? -1.713 -15.945 -5.379 1 97.44 61 ALA B O 1
ATOM 963 N N . SER B 1 62 ? -2.979 -14.195 -5.809 1 97.75 62 SER B N 1
ATOM 964 C CA . SER B 1 62 ? -2.074 -13.688 -6.836 1 97.75 62 SER B CA 1
ATOM 965 C C . SER B 1 62 ? -0.71 -13.336 -6.25 1 97.75 62 SER B C 1
ATOM 967 O O . SER B 1 62 ? 0.323 -13.609 -6.867 1 97.75 62 SER B O 1
ATOM 969 N N . ILE B 1 63 ? -0.712 -12.719 -5.121 1 96.75 63 ILE B N 1
ATOM 970 C CA . ILE B 1 63 ? 0.539 -12.359 -4.461 1 96.75 63 ILE B CA 1
ATOM 971 C C . ILE B 1 63 ? 1.326 -13.633 -4.133 1 96.75 63 ILE B C 1
ATOM 973 O O . ILE B 1 63 ? 2.518 -13.727 -4.441 1 96.75 63 ILE B O 1
ATOM 977 N N . LEU B 1 64 ? 0.646 -14.602 -3.527 1 96.44 64 LEU B N 1
ATOM 978 C CA . LEU B 1 64 ? 1.299 -15.836 -3.121 1 96.44 64 LEU B CA 1
ATOM 979 C C . LEU B 1 64 ? 1.872 -16.578 -4.328 1 96.44 64 LEU B C 1
ATOM 981 O O . LEU B 1 64 ? 2.998 -17.078 -4.277 1 96.44 64 LEU B O 1
ATOM 985 N N . LEU B 1 65 ? 1.07 -16.609 -5.406 1 97.38 65 LEU B N 1
ATOM 986 C CA . LEU B 1 65 ? 1.563 -17.234 -6.633 1 97.38 65 LEU B CA 1
ATOM 987 C C . LEU B 1 65 ? 2.809 -16.5 -7.141 1 97.38 65 LEU B C 1
ATOM 989 O O . LEU B 1 65 ? 3.789 -17.141 -7.527 1 97.38 65 LEU B O 1
ATOM 993 N N . SER B 1 66 ? 2.869 -15.203 -7.207 1 96.62 66 SER B N 1
ATOM 994 C CA . SER B 1 66 ? 4.004 -14.406 -7.668 1 96.62 66 SER B CA 1
ATOM 995 C C . SER B 1 66 ? 5.242 -14.656 -6.812 1 96.62 66 SER B C 1
ATOM 997 O O . SER B 1 66 ? 6.355 -14.742 -7.328 1 96.62 66 SER B O 1
ATOM 999 N N . LEU B 1 67 ? 5 -14.773 -5.531 1 94.94 67 LEU B N 1
ATOM 1000 C CA . LEU B 1 67 ? 6.125 -15.047 -4.641 1 94.94 67 LEU B CA 1
ATOM 1001 C C . LEU B 1 67 ? 6.715 -16.422 -4.926 1 94.94 67 LEU B C 1
ATOM 1003 O O . LEU B 1 67 ? 7.938 -16.594 -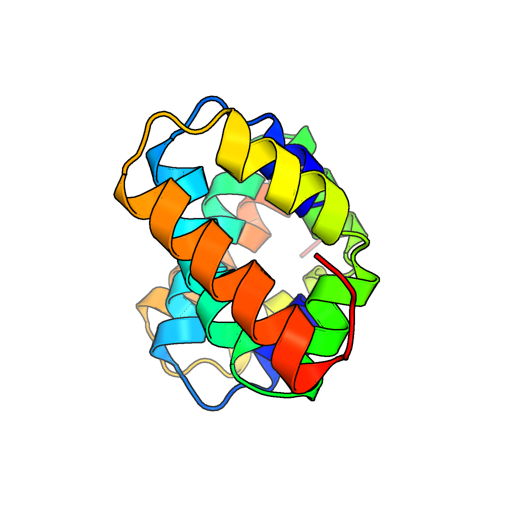4.922 1 94.94 67 LEU B O 1
ATOM 1007 N N . CYS B 1 68 ? 5.863 -17.328 -5.109 1 95.25 68 CYS B N 1
ATOM 1008 C CA . CYS B 1 68 ? 6.332 -18.672 -5.426 1 95.25 68 CYS B CA 1
ATOM 1009 C C . CYS B 1 68 ? 7.121 -18.672 -6.73 1 95.25 68 CYS B C 1
ATOM 1011 O O . CYS B 1 68 ? 8.195 -19.281 -6.805 1 95.25 68 CYS B O 1
ATOM 1013 N N . VAL B 1 69 ? 6.676 -18.047 -7.73 1 96.94 69 VAL B N 1
ATOM 1014 C CA . VAL B 1 69 ? 7.238 -18.094 -9.078 1 96.94 69 VAL B CA 1
ATOM 1015 C C . VAL B 1 69 ? 8.5 -17.234 -9.141 1 96.94 69 VAL B C 1
ATOM 1017 O O . VAL B 1 69 ? 9.508 -17.641 -9.711 1 96.94 69 VAL B O 1
ATOM 1020 N N . ASN B 1 70 ? 8.469 -16.109 -8.516 1 95.62 70 ASN B N 1
ATOM 1021 C CA . ASN B 1 70 ? 9.539 -15.125 -8.703 1 95.62 70 ASN B CA 1
ATOM 1022 C C . ASN B 1 70 ? 10.609 -15.25 -7.629 1 95.62 70 ASN B C 1
ATOM 1024 O O . ASN B 1 70 ? 11.781 -14.945 -7.875 1 95.62 70 ASN B O 1
ATOM 1028 N N . VAL B 1 71 ? 10.242 -15.609 -6.488 1 94.56 71 VAL B N 1
ATOM 1029 C CA . VAL B 1 71 ? 11.195 -15.594 -5.383 1 94.56 71 VAL B CA 1
ATOM 1030 C C . VAL B 1 71 ? 11.516 -17.031 -4.957 1 94.56 71 VAL B C 1
ATOM 1032 O O . VAL B 1 71 ? 12.516 -17.266 -4.277 1 94.56 71 VAL B O 1
ATOM 1035 N N . GLY B 1 72 ? 10.656 -17.891 -5.262 1 93.44 72 GLY B N 1
ATOM 1036 C CA . GLY B 1 72 ? 10.906 -19.297 -4.969 1 93.44 72 GLY B CA 1
ATOM 1037 C C . GLY B 1 72 ? 10.531 -19.688 -3.551 1 93.44 72 GLY B C 1
ATOM 1038 O O . GLY B 1 72 ? 11.164 -2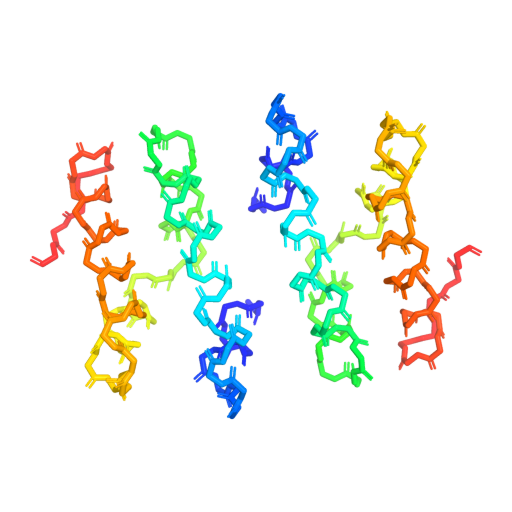0.547 -2.949 1 93.44 72 GLY B O 1
ATOM 1039 N N . VAL B 1 73 ? 9.57 -18.969 -3.053 1 90.12 73 VAL B N 1
ATOM 1040 C CA . VAL B 1 73 ? 9.102 -19.328 -1.719 1 90.12 73 VAL B CA 1
ATOM 1041 C C . VAL B 1 73 ? 8.109 -20.484 -1.816 1 90.12 73 VAL B C 1
ATOM 1043 O O . VAL B 1 73 ? 7.387 -20.609 -2.811 1 90.12 73 VAL B O 1
ATOM 1046 N N . ASP B 1 74 ? 8.102 -21.25 -0.848 1 86 74 ASP B N 1
ATOM 1047 C CA . ASP B 1 74 ? 7.141 -22.359 -0.789 1 86 74 ASP B CA 1
ATOM 1048 C C . ASP B 1 74 ? 5.879 -21.938 -0.037 1 86 74 ASP B C 1
ATOM 1050 O O . ASP B 1 74 ? 5.949 -21.516 1.116 1 86 74 ASP B O 1
ATOM 1054 N N . VAL B 1 75 ? 4.75 -21.875 -0.772 1 81.69 75 VAL B N 1
ATOM 1055 C CA . VAL B 1 75 ? 3.473 -21.5 -0.175 1 81.69 75 VAL B CA 1
ATOM 1056 C C . VAL B 1 75 ? 2.604 -22.734 0.025 1 81.69 75 VAL B C 1
ATOM 1058 O O . VAL B 1 75 ? 2.727 -23.719 -0.715 1 81.69 75 VAL B O 1
#

Foldseek 3Di:
DVLVVLLVDPDLVVNLVVLVVLLVQLQAQVSLVVCVVVVCLVSLVVCLVPRPDPSSVVSSVSSNVSNCVRVVDDD/DVLVVLLVDPDLVVNLVVLVVLLVLLQAQVSLVVCVVVVCLVSLVVCLVPPPDPSSVVSSVSSNVSNCVRVVDDD